Protein AF-A0ABD2GZR0-F1 (afdb_monomer_lite)

pLDDT: mean 90.53, std 7.44, range [60.81, 97.0]

Structure (mmCIF, N/CA/C/O backbone):
data_AF-A0ABD2GZR0-F1
#
_entry.id   AF-A0ABD2GZR0-F1
#
loop_
_atom_site.group_PDB
_atom_site.id
_atom_site.type_symbol
_atom_site.label_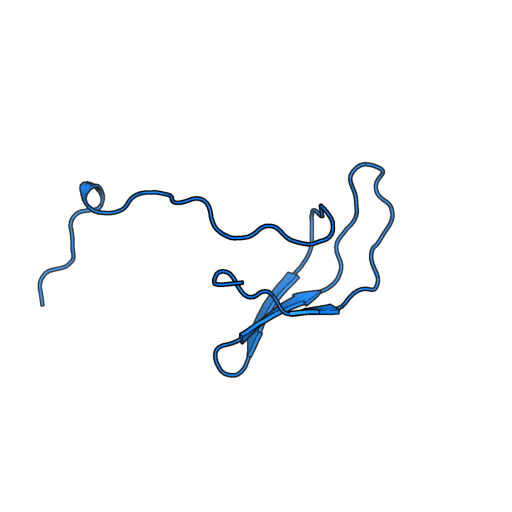atom_id
_atom_site.label_alt_id
_atom_site.label_comp_id
_atom_site.label_asym_id
_atom_site.label_entity_id
_atom_site.label_seq_id
_atom_site.pdbx_PDB_ins_code
_atom_site.Cartn_x
_atom_site.Cartn_y
_atom_site.Cartn_z
_atom_site.occupancy
_atom_site.B_iso_or_equiv
_atom_site.auth_seq_id
_atom_site.auth_comp_id
_atom_site.auth_asym_id
_atom_site.auth_atom_id
_atom_site.pdbx_PDB_model_num
ATOM 1 N N . MET A 1 1 ? -7.833 25.299 23.944 1.00 60.81 1 MET A N 1
ATOM 2 C CA . MET A 1 1 ? -7.187 23.990 23.720 1.00 60.81 1 MET A CA 1
ATOM 3 C C . MET A 1 1 ? -5.813 24.288 23.136 1.00 60.81 1 MET A C 1
ATOM 5 O O . MET A 1 1 ? -5.764 25.004 22.146 1.00 60.81 1 MET A O 1
ATOM 9 N N . ALA A 1 2 ? -4.726 23.914 23.815 1.00 78.56 2 ALA A N 1
ATOM 10 C CA . ALA A 1 2 ? -3.370 24.204 23.340 1.00 78.56 2 ALA A CA 1
ATOM 11 C C . ALA A 1 2 ? -3.028 23.272 22.168 1.00 78.56 2 ALA A C 1
ATOM 13 O O . ALA A 1 2 ? -3.349 22.087 22.229 1.00 78.56 2 ALA A O 1
ATOM 14 N N . VAL A 1 3 ? -2.425 23.808 21.106 1.00 77.62 3 VAL A N 1
ATOM 15 C CA . VAL A 1 3 ? -1.923 22.998 19.990 1.00 77.62 3 VAL A CA 1
ATOM 16 C C . VAL A 1 3 ? -0.564 22.428 20.414 1.00 77.62 3 VAL A C 1
ATOM 18 O O . VAL A 1 3 ? 0.295 23.223 20.801 1.00 77.62 3 VAL A O 1
ATOM 21 N N . PRO A 1 4 ? -0.364 21.099 20.378 1.00 78.12 4 PRO A N 1
ATOM 22 C CA . PRO A 1 4 ? 0.923 20.473 20.675 1.00 78.12 4 PRO A CA 1
ATOM 23 C C . PRO A 1 4 ? 2.053 21.067 19.835 1.00 78.12 4 PRO A C 1
ATOM 25 O O . PRO A 1 4 ? 1.856 21.407 18.663 1.00 78.12 4 PRO A O 1
ATOM 28 N N . SER A 1 5 ? 3.247 21.181 20.416 1.00 81.94 5 SER A N 1
ATOM 29 C CA . SER A 1 5 ? 4.418 21.600 19.650 1.00 81.94 5 SER A CA 1
ATOM 30 C C . SER A 1 5 ? 4.819 20.495 18.667 1.00 81.94 5 SER A C 1
ATOM 32 O O . SER A 1 5 ? 4.693 19.308 18.960 1.00 81.94 5 SER A O 1
ATOM 34 N N . ALA A 1 6 ? 5.335 20.855 17.487 1.00 74.38 6 ALA A N 1
ATOM 35 C CA . ALA A 1 6 ? 5.718 19.870 16.467 1.00 74.38 6 ALA A CA 1
ATOM 36 C C . ALA A 1 6 ? 6.747 18.834 16.972 1.00 74.38 6 ALA A C 1
ATOM 38 O O . ALA A 1 6 ? 6.827 17.731 16.440 1.00 74.38 6 ALA A O 1
ATOM 39 N N . HIS A 1 7 ? 7.506 19.185 18.015 1.00 79.25 7 HIS A N 1
ATOM 40 C CA . HIS A 1 7 ? 8.544 18.353 18.619 1.00 79.25 7 HIS A CA 1
ATOM 41 C C . HIS A 1 7 ? 7.998 17.184 19.463 1.00 79.25 7 HIS A C 1
ATOM 43 O O . HIS A 1 7 ? 8.774 16.331 19.891 1.00 79.25 7 HIS A O 1
ATOM 49 N N . GLU A 1 8 ? 6.684 17.142 19.701 1.00 87.38 8 GLU A N 1
ATOM 50 C CA . GLU A 1 8 ? 5.996 16.055 20.413 1.00 87.38 8 GLU A CA 1
ATOM 51 C C . GLU A 1 8 ? 5.582 14.900 19.484 1.00 87.38 8 GLU A C 1
ATOM 53 O O . GLU A 1 8 ? 5.286 13.800 19.955 1.00 87.38 8 GLU A O 1
ATOM 58 N N . PHE A 1 9 ? 5.588 15.110 18.164 1.00 89.44 9 PHE A N 1
ATOM 59 C CA . PHE A 1 9 ? 5.240 14.079 17.188 1.00 89.44 9 PHE A CA 1
ATOM 60 C C . PHE A 1 9 ? 6.479 13.310 16.726 1.00 89.44 9 PHE A C 1
ATOM 62 O O . PHE A 1 9 ? 7.520 13.892 16.425 1.00 89.44 9 PHE A O 1
ATOM 69 N N . HIS A 1 10 ? 6.350 11.990 16.613 1.00 90.62 10 HIS A N 1
ATOM 70 C CA . HIS A 1 10 ? 7.392 11.119 16.081 1.00 90.62 10 HIS A CA 1
ATOM 71 C C . HIS A 1 10 ? 6.809 10.175 15.031 1.00 90.62 10 HIS A C 1
ATOM 73 O O . HIS A 1 10 ? 5.651 9.764 15.106 1.00 90.62 10 HIS A O 1
ATOM 79 N N . TRP A 1 11 ? 7.628 9.825 14.041 1.00 92.69 11 TRP A N 1
ATOM 80 C CA . TRP A 1 11 ? 7.292 8.759 13.108 1.00 92.69 11 TRP A CA 1
ATOM 81 C C . TRP A 1 11 ? 7.418 7.410 13.808 1.00 92.69 11 TRP A C 1
ATOM 83 O O . TRP A 1 11 ? 8.394 7.155 14.512 1.00 92.69 11 TRP A O 1
ATOM 93 N N . GLN A 1 12 ? 6.449 6.536 13.566 1.00 92.19 12 GLN A N 1
ATOM 94 C CA . GLN A 1 12 ? 6.470 5.152 14.019 1.00 92.19 12 GLN A CA 1
ATOM 95 C C . GLN A 1 12 ? 6.324 4.211 12.825 1.00 92.19 12 GLN A C 1
ATOM 97 O O . GLN A 1 12 ? 5.695 4.552 11.822 1.00 92.19 12 GLN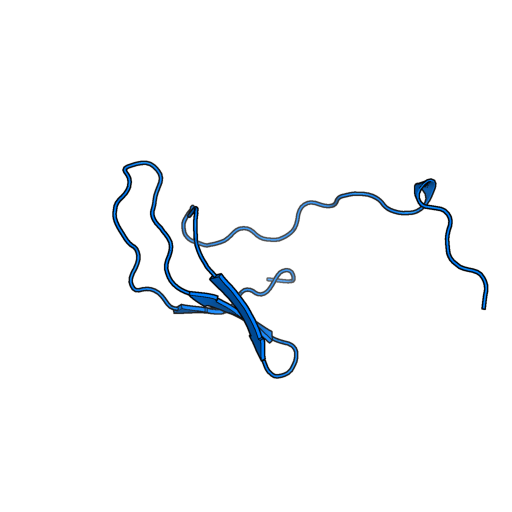 A O 1
ATOM 102 N N . SER A 1 13 ? 6.920 3.025 12.934 1.00 93.12 13 SER A N 1
ATOM 103 C CA . SER A 1 13 ? 6.709 1.965 11.950 1.00 93.12 13 SER A CA 1
ATOM 104 C C . SER A 1 13 ? 5.394 1.259 12.253 1.00 93.12 13 SER A C 1
ATOM 106 O O . SER A 1 13 ? 5.198 0.785 13.367 1.00 93.12 13 SER A O 1
ATOM 108 N N . LEU A 1 14 ? 4.516 1.198 11.256 1.00 92.25 14 LEU A N 1
ATOM 109 C CA . LEU A 1 14 ? 3.255 0.460 11.295 1.00 92.25 14 LEU A CA 1
ATOM 110 C C . LEU A 1 14 ? 3.352 -0.769 10.387 1.00 92.25 14 LEU A C 1
ATOM 112 O O . LEU A 1 14 ? 4.355 -0.965 9.686 1.00 92.25 14 LEU A O 1
ATOM 116 N N . SER A 1 15 ? 2.308 -1.589 10.395 1.00 92.00 15 SER A N 1
ATOM 117 C CA . SER A 1 15 ? 2.226 -2.775 9.553 1.00 92.00 15 SER A CA 1
ATOM 118 C C . SER A 1 15 ? 2.403 -2.472 8.071 1.00 92.00 15 SER A C 1
ATOM 120 O O . SER A 1 15 ? 1.983 -1.440 7.547 1.00 92.00 15 SER A O 1
ATOM 122 N N . ARG A 1 16 ? 3.071 -3.390 7.373 1.00 91.50 16 ARG A N 1
ATOM 123 C CA . ARG A 1 16 ? 3.391 -3.239 5.952 1.00 91.50 16 ARG A CA 1
ATOM 124 C C . ARG A 1 16 ? 2.272 -3.817 5.100 1.00 9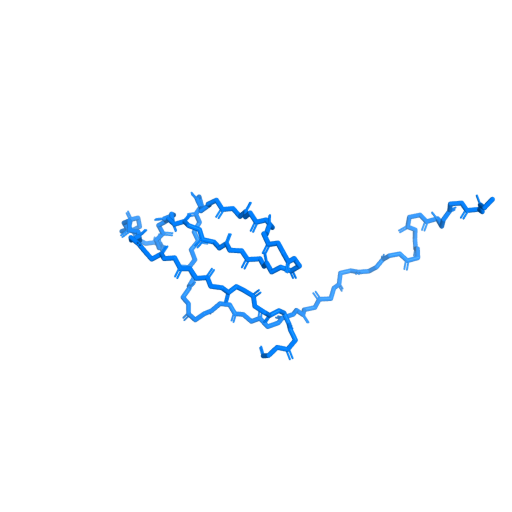1.50 16 ARG A C 1
ATOM 126 O O . ARG A 1 16 ? 1.639 -4.799 5.469 1.00 91.50 16 ARG A O 1
ATOM 133 N N . LEU A 1 17 ? 2.105 -3.257 3.908 1.00 88.69 17 LEU A N 1
ATOM 134 C CA . LEU A 1 17 ? 1.269 -3.864 2.877 1.00 88.69 17 LEU A CA 1
ATOM 135 C C . LEU A 1 17 ? 1.837 -5.214 2.448 1.00 88.69 17 LEU A C 1
ATOM 137 O O . LEU A 1 17 ? 3.055 -5.413 2.458 1.00 88.69 17 LEU A O 1
ATOM 141 N N . ALA A 1 18 ? 0.957 -6.098 1.981 1.00 86.38 18 ALA A N 1
ATOM 142 C CA . ALA A 1 18 ? 1.354 -7.396 1.444 1.00 86.38 18 ALA A CA 1
ATOM 143 C C . ALA A 1 18 ? 2.259 -7.261 0.206 1.00 86.38 18 ALA A C 1
ATOM 145 O O . ALA A 1 18 ? 3.112 -8.113 -0.041 1.00 86.38 18 ALA A O 1
ATOM 146 N N . SER A 1 19 ? 2.098 -6.181 -0.567 1.00 88.12 19 SER A N 1
ATOM 147 C CA . SER A 1 19 ? 2.921 -5.889 -1.739 1.00 88.12 19 SER A CA 1
ATOM 148 C C . SER A 1 19 ? 3.340 -4.418 -1.790 1.00 88.12 19 SER A C 1
ATOM 150 O O . SER A 1 19 ? 2.558 -3.510 -1.507 1.00 88.12 19 SER A O 1
ATOM 152 N N . GLY A 1 20 ? 4.611 -4.179 -2.129 1.00 90.81 20 GLY A N 1
ATOM 153 C CA . GLY A 1 20 ? 5.147 -2.829 -2.296 1.00 90.81 20 GLY A CA 1
ATOM 154 C C . GLY A 1 20 ? 4.602 -2.164 -3.560 1.00 90.81 20 GLY A C 1
ATOM 155 O O . GLY A 1 20 ? 4.598 -2.778 -4.626 1.00 90.81 20 GLY A O 1
ATOM 156 N N . ARG A 1 21 ? 4.170 -0.904 -3.443 1.00 94.06 21 ARG A N 1
ATOM 157 C CA . ARG A 1 21 ? 3.536 -0.140 -4.528 1.00 94.06 21 ARG A CA 1
ATOM 158 C C . ARG A 1 21 ? 3.837 1.355 -4.451 1.00 94.06 21 ARG A C 1
ATOM 160 O O . ARG A 1 21 ? 3.978 1.904 -3.360 1.00 94.06 21 ARG A O 1
ATOM 167 N N . VAL A 1 22 ? 3.860 2.020 -5.604 1.00 95.69 22 VAL A N 1
ATOM 168 C CA . VAL A 1 22 ? 3.956 3.485 -5.762 1.00 95.69 22 VAL A CA 1
ATOM 169 C C . VAL A 1 22 ? 2.805 4.015 -6.624 1.00 95.69 22 VAL A C 1
ATOM 171 O O . VAL A 1 22 ? 2.124 3.237 -7.288 1.00 95.69 22 VAL A O 1
ATOM 174 N N . TYR A 1 23 ? 2.561 5.331 -6.593 1.00 96.19 23 TYR A N 1
ATOM 175 C CA . TYR A 1 23 ? 1.507 6.013 -7.371 1.00 96.19 23 TYR A CA 1
ATOM 176 C C . TYR A 1 23 ? 0.076 5.469 -7.168 1.00 96.19 23 TYR A C 1
ATOM 178 O O . TYR A 1 23 ? -0.777 5.611 -8.042 1.00 96.19 23 TYR A O 1
ATOM 186 N N . HIS A 1 24 ? -0.196 4.830 -6.030 1.00 95.62 24 HIS A N 1
ATOM 187 C CA . HIS A 1 24 ? -1.542 4.398 -5.658 1.00 95.62 24 HIS A CA 1
ATOM 188 C C . HIS A 1 24 ? -2.353 5.577 -5.098 1.00 95.62 24 HIS A C 1
ATOM 190 O O . HIS A 1 24 ? -1.789 6.580 -4.660 1.00 95.62 24 HIS A O 1
ATOM 196 N N . SER A 1 25 ? -3.679 5.448 -5.091 1.00 95.88 25 SER A N 1
ATOM 197 C CA . SER A 1 25 ? -4.578 6.370 -4.384 1.00 95.88 25 SER A CA 1
ATOM 198 C C . SER A 1 25 ? -4.958 5.790 -3.028 1.00 95.88 25 SER A C 1
ATOM 200 O O . SER A 1 25 ? -5.190 4.588 -2.939 1.00 95.88 25 SER A O 1
ATOM 202 N N . LEU A 1 26 ? -5.049 6.631 -1.997 1.00 94.94 26 LEU A N 1
ATOM 203 C CA . LEU A 1 26 ? -5.468 6.256 -0.645 1.00 94.94 26 LEU A CA 1
ATOM 204 C C . LEU A 1 26 ? -6.717 7.060 -0.262 1.00 94.94 26 LEU A C 1
ATOM 206 O O . LEU A 1 26 ? -6.721 8.283 -0.400 1.00 94.94 26 LEU A O 1
ATOM 210 N N . CYS A 1 27 ? -7.766 6.388 0.207 1.00 96.44 27 CYS A N 1
ATOM 211 C CA . CYS A 1 27 ? -9.039 7.006 0.576 1.00 96.44 27 CYS A CA 1
ATOM 212 C C . CYS A 1 27 ? -9.561 6.436 1.899 1.00 96.44 27 CYS A C 1
ATOM 214 O O . CYS A 1 27 ? -9.531 5.225 2.102 1.00 96.44 27 CYS A O 1
ATOM 216 N N . GLU A 1 28 ? -10.045 7.302 2.786 1.00 95.62 28 GLU A N 1
ATOM 217 C CA . GLU A 1 28 ? -10.751 6.897 4.001 1.00 95.62 28 GLU A CA 1
ATOM 218 C C . GLU A 1 28 ? -12.251 6.760 3.705 1.00 95.62 28 GLU A C 1
ATOM 220 O O . GLU A 1 28 ? -12.856 7.668 3.132 1.00 95.62 28 GLU A O 1
ATOM 225 N N . VAL A 1 29 ? -12.840 5.616 4.068 1.00 95.75 29 VAL A N 1
ATOM 226 C CA . VAL A 1 29 ? -14.282 5.357 3.956 1.00 95.75 29 VAL A CA 1
ATOM 227 C C . VAL A 1 29 ? -14.768 4.603 5.194 1.00 95.75 29 VAL A C 1
ATOM 229 O O . VAL A 1 29 ? -14.535 3.402 5.336 1.00 95.75 29 VAL A O 1
ATOM 232 N N . GLY A 1 30 ? -15.487 5.288 6.082 1.00 95.19 30 GLY A N 1
ATOM 233 C CA . GLY A 1 30 ? -16.113 4.663 7.253 1.00 95.19 30 GLY A CA 1
ATOM 234 C C . GLY A 1 30 ? -15.104 4.182 8.301 1.00 95.19 30 GLY A C 1
ATOM 235 O O . GLY A 1 30 ? -15.238 3.075 8.820 1.00 95.19 30 GLY A O 1
ATOM 236 N N . GLY A 1 31 ? -14.079 4.988 8.578 1.00 92.69 31 GLY A N 1
ATOM 237 C CA . GLY A 1 31 ? -12.983 4.709 9.508 1.00 92.69 31 GLY A CA 1
ATOM 238 C C . GLY A 1 31 ? -11.915 3.761 8.960 1.00 92.69 31 GLY A C 1
ATOM 239 O O . GLY A 1 31 ? -11.030 3.346 9.701 1.00 92.69 31 GLY A O 1
ATOM 240 N N . GLN A 1 32 ? -12.000 3.392 7.681 1.00 93.38 32 GLN A N 1
ATOM 241 C CA . GLN A 1 32 ? -11.156 2.383 7.048 1.00 93.38 32 GLN A CA 1
ATOM 242 C C . GLN A 1 32 ? -10.383 2.972 5.871 1.00 93.38 32 GLN A C 1
ATOM 244 O O . GLN A 1 32 ? -10.926 3.748 5.088 1.00 93.38 32 GLN A O 1
ATOM 249 N N . MET A 1 33 ? -9.120 2.576 5.727 1.00 94.56 33 MET A N 1
ATOM 250 C CA . MET A 1 33 ? -8.217 3.110 4.710 1.00 94.56 33 MET A CA 1
ATOM 251 C C . MET A 1 33 ? -8.155 2.173 3.502 1.00 94.56 33 MET A C 1
ATOM 253 O O . MET A 1 33 ? -7.644 1.065 3.600 1.00 94.56 33 MET A O 1
ATOM 257 N N . TYR A 1 34 ? -8.629 2.616 2.344 1.00 95.31 34 TYR A N 1
ATOM 258 C CA . TYR A 1 34 ? -8.623 1.850 1.100 1.00 95.31 34 TYR A CA 1
ATOM 259 C C . TYR A 1 34 ? -7.544 2.367 0.155 1.00 95.31 34 TYR A C 1
ATOM 261 O O . TYR A 1 34 ? -7.501 3.558 -0.157 1.00 95.31 34 TYR A O 1
ATOM 269 N N . MET A 1 35 ? -6.697 1.471 -0.346 1.00 95.00 35 MET A N 1
ATOM 270 C CA . MET A 1 35 ? -5.748 1.773 -1.415 1.00 95.00 35 MET A CA 1
ATOM 271 C C . MET A 1 35 ? -6.210 1.194 -2.732 1.00 95.00 35 MET A C 1
ATOM 273 O O . MET A 1 35 ? -6.596 0.029 -2.811 1.00 95.00 35 MET A O 1
ATOM 277 N N . LEU A 1 36 ? -6.086 1.998 -3.781 1.00 95.25 36 LEU A N 1
ATOM 278 C CA . LEU A 1 36 ? -6.455 1.626 -5.134 1.00 95.25 36 LEU A CA 1
ATOM 279 C C . LEU A 1 36 ? -5.268 1.825 -6.067 1.00 95.25 36 LEU A C 1
ATOM 281 O O . LEU A 1 36 ? -4.635 2.886 -6.076 1.00 95.25 36 LEU A O 1
ATOM 285 N N . GLY A 1 37 ? -5.014 0.837 -6.918 1.00 95.56 37 GLY A N 1
ATOM 286 C CA . GLY A 1 37 ? -4.121 1.024 -8.052 1.00 95.56 37 GLY A CA 1
ATOM 287 C C . GLY A 1 37 ? -2.633 1.098 -7.691 1.00 95.56 37 GLY A C 1
ATOM 288 O O . GLY A 1 37 ? -2.141 0.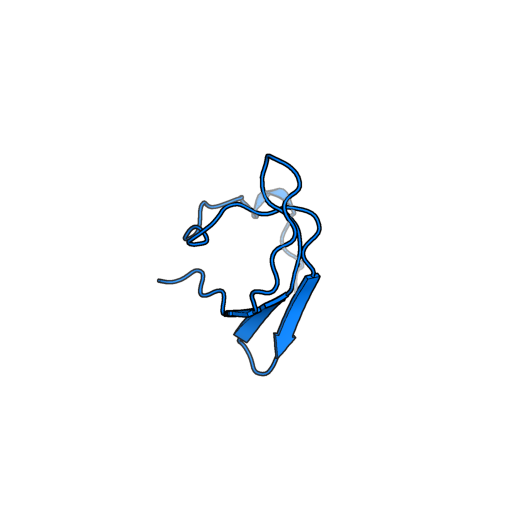456 -6.755 1.00 95.56 37 GLY A O 1
ATOM 289 N N . GLY A 1 38 ? -1.910 1.900 -8.472 1.00 96.38 38 GLY A N 1
ATOM 290 C CA . GLY A 1 38 ? -0.459 2.053 -8.406 1.00 96.38 38 GLY A CA 1
ATOM 291 C C . GLY A 1 38 ? 0.294 1.020 -9.243 1.00 96.38 38 GLY A C 1
ATOM 292 O O . GLY A 1 38 ? -0.299 0.266 -10.018 1.00 96.38 38 GLY A O 1
ATOM 293 N N . CYS A 1 39 ? 1.612 0.986 -9.084 1.00 96.69 39 CYS A N 1
ATOM 294 C CA . CYS A 1 39 ? 2.477 0.007 -9.732 1.00 96.69 39 CYS A CA 1
ATOM 295 C C . CYS A 1 39 ? 3.593 -0.492 -8.809 1.00 96.69 39 CYS A C 1
ATOM 297 O O . CYS A 1 39 ? 3.926 0.151 -7.810 1.00 96.69 39 CYS A O 1
ATOM 299 N N . ASP A 1 40 ? 4.132 -1.668 -9.130 1.00 95.00 40 ASP A N 1
ATOM 300 C CA . ASP A 1 40 ? 5.261 -2.265 -8.415 1.00 95.00 40 ASP A CA 1
ATOM 301 C C . ASP A 1 40 ? 6.614 -1.645 -8.827 1.00 95.00 40 ASP A C 1
ATOM 303 O O . ASP A 1 40 ? 6.693 -0.722 -9.641 1.00 95.00 40 ASP A O 1
ATOM 307 N N . ALA A 1 41 ? 7.707 -2.176 -8.271 1.00 95.62 41 ALA A N 1
ATOM 308 C CA . ALA A 1 41 ? 9.064 -1.690 -8.528 1.00 95.62 41 ALA A CA 1
ATOM 309 C C . ALA A 1 41 ? 9.525 -1.817 -9.995 1.00 95.62 41 ALA A C 1
ATOM 311 O O . ALA A 1 41 ? 10.479 -1.147 -10.384 1.00 95.62 41 ALA A O 1
ATOM 312 N N . VAL A 1 42 ? 8.876 -2.659 -10.807 1.00 97.00 42 VAL A N 1
ATOM 313 C CA . VAL A 1 42 ? 9.164 -2.804 -12.244 1.00 97.00 42 VAL A CA 1
ATOM 314 C C . VAL A 1 42 ? 8.107 -2.118 -13.116 1.00 97.00 42 VAL A C 1
ATOM 316 O O . VAL A 1 42 ? 8.091 -2.301 -14.332 1.00 97.00 42 VAL A O 1
ATOM 319 N N . GLY A 1 43 ? 7.232 -1.309 -12.511 1.00 96.12 43 GLY A N 1
ATOM 320 C CA . GLY A 1 43 ? 6.214 -0.526 -13.203 1.00 96.12 43 GLY A CA 1
ATOM 321 C C . GLY A 1 43 ? 4.989 -1.328 -13.636 1.00 96.12 43 GLY A C 1
ATOM 322 O O . GLY A 1 43 ? 4.193 -0.824 -14.428 1.00 96.12 43 GLY A O 1
ATOM 323 N N . ARG A 1 44 ? 4.792 -2.557 -13.136 1.00 96.94 44 ARG A N 1
ATOM 324 C CA . ARG A 1 44 ? 3.581 -3.325 -13.457 1.00 96.94 44 ARG A CA 1
ATOM 325 C C . ARG A 1 44 ? 2.388 -2.717 -12.724 1.00 96.94 44 ARG A C 1
ATOM 327 O O . ARG A 1 44 ? 2.446 -2.585 -11.499 1.00 96.94 44 ARG A O 1
ATOM 334 N N . PRO A 1 45 ? 1.313 -2.345 -13.439 1.00 96.06 45 PRO A N 1
ATOM 335 C CA . PRO A 1 45 ? 0.136 -1.771 -12.813 1.00 96.06 45 PRO A CA 1
ATOM 336 C C . PRO A 1 45 ? -0.565 -2.812 -11.941 1.00 96.06 45 PRO A C 1
ATOM 338 O O . PRO A 1 45 ? -0.684 -3.982 -12.303 1.00 96.06 45 PRO A O 1
ATOM 341 N N . SER A 1 46 ? -1.060 -2.363 -10.796 1.00 92.88 46 SER A N 1
ATOM 342 C CA . SER A 1 46 ? -1.824 -3.179 -9.864 1.00 92.88 46 SER A CA 1
ATOM 343 C C . SER A 1 46 ? -3.311 -2.868 -10.005 1.00 92.88 46 SER A C 1
ATOM 345 O O . SER A 1 46 ? -3.704 -1.746 -9.705 1.00 92.88 46 SER A O 1
ATOM 347 N N . PRO A 1 47 ? -4.169 -3.834 -10.366 1.00 92.25 47 PRO A N 1
ATOM 348 C CA . PRO A 1 47 ? -5.619 -3.638 -10.354 1.00 92.25 47 PRO A CA 1
ATOM 349 C C . PRO A 1 47 ? -6.232 -3.780 -8.948 1.00 92.25 47 PRO A C 1
ATOM 351 O O . PRO A 1 47 ? -7.446 -3.682 -8.800 1.00 92.25 47 PRO A O 1
ATOM 354 N N . ALA A 1 48 ? -5.419 -4.067 -7.926 1.00 90.19 48 ALA A N 1
ATOM 355 C CA . ALA A 1 48 ? -5.897 -4.389 -6.588 1.00 90.19 48 ALA A CA 1
ATOM 356 C C . ALA A 1 48 ? -6.542 -3.194 -5.861 1.00 90.19 48 ALA A C 1
ATOM 358 O O . ALA A 1 48 ? -6.073 -2.054 -5.956 1.00 90.19 48 ALA A O 1
ATOM 359 N N . LEU A 1 49 ? -7.585 -3.519 -5.094 1.00 93.00 49 LEU A N 1
ATOM 360 C CA . LEU A 1 49 ? -8.141 -2.729 -4.002 1.00 93.00 49 LEU A CA 1
ATOM 361 C C . LEU A 1 49 ? -7.722 -3.412 -2.698 1.00 93.00 49 LEU A C 1
ATOM 363 O O . LEU A 1 49 ? -8.070 -4.572 -2.479 1.00 93.00 49 LEU A O 1
ATOM 367 N N . GLU A 1 50 ? -6.980 -2.710 -1.850 1.00 92.94 50 GLU A N 1
ATOM 368 C CA . GLU A 1 50 ? -6.513 -3.234 -0.565 1.00 92.94 50 GLU A CA 1
ATOM 369 C C . GLU A 1 50 ? -7.079 -2.396 0.583 1.00 92.94 50 GLU A C 1
ATOM 371 O O . GLU A 1 50 ? -6.998 -1.168 0.559 1.00 92.94 50 GLU A O 1
ATOM 376 N N . LEU A 1 51 ? -7.629 -3.060 1.601 1.00 94.06 51 LEU A N 1
ATOM 377 C CA . LEU A 1 51 ? -7.951 -2.440 2.883 1.00 94.06 51 LEU A CA 1
ATOM 378 C C . LEU A 1 51 ? -6.681 -2.423 3.741 1.00 94.06 51 LEU A C 1
ATOM 380 O O . LEU A 1 51 ? -6.150 -3.476 4.090 1.00 94.06 51 LEU A O 1
ATOM 384 N N . TYR A 1 52 ? -6.197 -1.233 4.077 1.00 93.00 52 TYR A N 1
ATOM 385 C CA . TYR A 1 52 ? -5.070 -1.038 4.974 1.00 93.00 52 TYR A CA 1
ATOM 386 C C . TYR A 1 52 ? -5.540 -0.976 6.427 1.00 93.00 52 TYR A C 1
ATOM 388 O O . TYR A 1 52 ? -6.315 -0.093 6.798 1.00 93.00 52 TYR A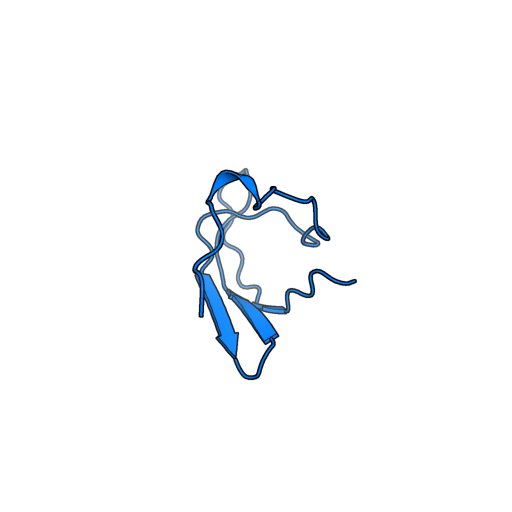 O 1
ATOM 396 N N . SER A 1 53 ? -5.015 -1.883 7.250 1.00 90.00 53 SER A N 1
ATOM 397 C CA . SER A 1 53 ? -5.155 -1.845 8.704 1.00 90.00 53 SER A CA 1
ATOM 398 C C . SER A 1 53 ? -3.765 -1.719 9.337 1.00 90.00 53 SER A C 1
ATOM 400 O O . SER A 1 53 ? -3.000 -2.680 9.282 1.00 90.00 53 SER A O 1
ATOM 402 N N . PRO A 1 54 ? -3.399 -0.559 9.913 1.00 85.94 54 PRO A N 1
ATOM 403 C CA . PRO A 1 54 ? -2.084 -0.362 10.527 1.00 85.9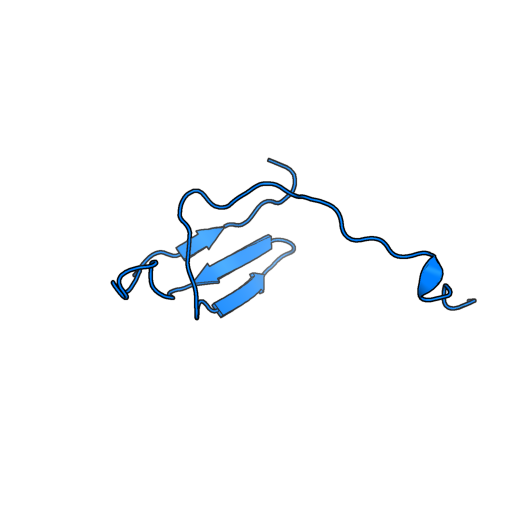4 54 PRO A CA 1
ATOM 404 C C . PRO A 1 54 ? -1.888 -1.143 11.834 1.00 85.94 54 PRO A C 1
ATOM 406 O O . PRO A 1 54 ? -0.761 -1.215 12.319 1.00 85.94 54 PRO A O 1
ATOM 409 N N . GLU A 1 55 ? -2.971 -1.669 12.414 1.00 84.69 55 GLU A N 1
ATOM 410 C CA . GLU A 1 55 ? -2.973 -2.391 13.693 1.00 84.69 55 GLU A CA 1
ATOM 411 C C . GLU A 1 55 ? -2.750 -3.907 13.548 1.00 84.69 55 GLU A C 1
ATOM 413 O O . GLU A 1 55 ? -2.598 -4.592 14.559 1.00 84.69 55 GLU A O 1
ATOM 418 N N . VAL A 1 56 ? -2.764 -4.436 12.317 1.00 68.12 56 VAL A N 1
ATOM 419 C CA . VAL A 1 56 ? -2.714 -5.883 12.012 1.00 68.12 56 VAL A CA 1
ATOM 420 C C . VAL A 1 56 ? -1.381 -6.277 11.414 1.00 68.12 56 VAL A C 1
ATOM 422 O O . VAL A 1 56 ? -0.933 -5.553 10.504 1.00 68.12 56 VAL A O 1
#

Foldseek 3Di:
DDDDDPVVDDDDDFDDDPADFDPWDWDDDPNWIWIAWGAHPVRHIDRDIDIDDRHD

Secondary structure (DSSP, 8-state):
-PPPPGGG------PPPSS--BS-EEEE-SS-EEEE--B-TT-PBP--EEEE-TT-

Sequence (56 aa):
MAVPSAHEFHWQSLSRLASGRVYHSLCEVGGQMYMLGGCDAVGRPSPALELYSPEV

Organism: Pagothenia borchgrevinki (NCBI:txid8213)

Radius of gyration: 14.91 Å; chains: 1; bounding box: 25×32×37 Å

InterPro domains:
  IPR006652 Kelch repeat type 1 [PF01344] (21-55)
  IPR015915 Kelch-type beta-propeller [G3DSA:2.120.10.80] (4-56)
  IPR015915 Kelch-type beta-propeller [SSF117281] (10-55)